Protein 2PND (pdb70)

Solvent-accessible surface area: 7317 Å² total; per-residue (Å²): 103,77,5,86,7,123,29,41,159,55,27,78,4,63,96,124,23,83,14,95,0,78,0,65,17,111,64,57,233,58,43,140,64,32,49,0,56,0,25,7,139,128,73,111,107,76,50,37,1,3,45,37,43,118,109,31,76,63,38,137,48,80,114,11,149,74,31,16,112,4,21,133,173,99,106,6,38,3,2,0,49,1,67,60,0,75,50,125,6,139,39,62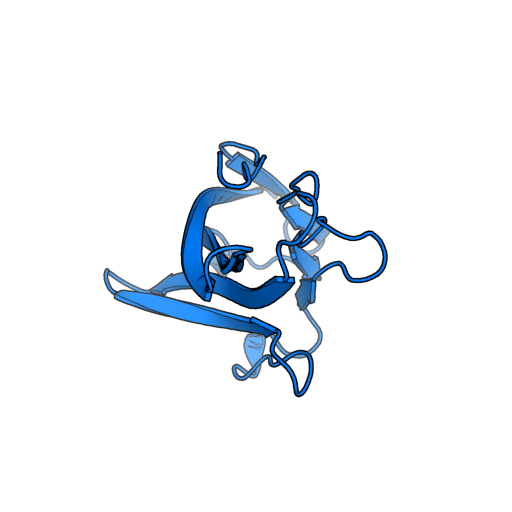,1,29,0,34,0,7,3,56,12,86,146,54,95,96,18,91,104,80,74,112,0,50,2,138,18,132,174

Foldseek 3Di:
DDKDWDWDQEDEAEAQAKDKTWTFIDDDPQKAWAKKWKWWDDPNDIDTQWIQGPVGIDGPDPVCVVFWDFDDDDPGIGMIMGGRDHQVVFTKMKMKIWIQGPVGDIDIDMDIYTYHYDD

Radius of gyration: 14.39 Å; Cα contacts (8 Å, |Δi|>4): 267; chains: 1; bounding box: 30×48×28 Å

Structure (mmCIF, N/CA/C/O backbone):
data_2PND
#
_entry.id   2PND
#
_cell.length_a   31.334
_cell.length_b   50.684
_cell.length_c   62.809
_cell.angle_alpha   90.00
_cell.angle_beta   90.00
_cell.angle_gamma   90.00
#
_symmetry.space_group_name_H-M   'P 21 21 21'
#
loop_
_entity.id
_entity.type
_entity.pdbx_description
1 polymer 'V-set and immunoglobulin domain containing 4'
2 water water
#
loop_
_atom_site.group_PDB
_atom_site.id
_atom_site.type_symbol
_atom_site.label_atom_id
_atom_site.label_alt_id
_atom_site.label_comp_id
_atom_site.label_asym_id
_atom_site.label_entity_id
_atom_site.label_seq_id
_atom_site.pdbx_PDB_ins_code
_atom_site.Cartn_x
_atom_site.Cartn_y
_atom_site.Cartn_z
_atom_site.occupancy
_atom_site.B_iso_or_equiv
_atom_site.auth_seq_id
_atom_site.auth_comp_id
_atom_site.auth_asym_id
_atom_site.auth_atom_id
_atom_site.pdbx_PDB_model_num
ATOM 1 N N . GLY A 1 1 ? 7.428 49.587 -1.003 1.00 25.78 0 GLY A N 1
ATOM 2 C CA . GLY A 1 1 ? 7.949 48.200 -1.156 1.00 21.93 0 GLY A CA 1
ATOM 3 C C . GLY A 1 1 ? 8.168 47.493 0.169 1.00 20.28 0 GLY A C 1
ATOM 4 O O . GLY A 1 1 ? 8.972 47.936 0.991 1.00 23.83 0 GLY A O 1
ATOM 5 N N . HIS A 1 2 ? 7.433 46.408 0.385 1.00 15.03 1 HIS A N 1
ATOM 6 C CA . HIS A 1 2 ? 7.615 45.602 1.583 1.00 11.89 1 HIS A CA 1
ATOM 7 C C . HIS A 1 2 ? 8.565 44.428 1.286 1.00 9.50 1 HIS A C 1
ATOM 8 O O . HIS A 1 2 ? 8.891 44.174 0.133 1.00 10.19 1 HIS A O 1
ATOM 15 N N . PRO A 1 3 ? 9.052 43.727 2.323 1.00 8.93 2 PRO A N 1
ATOM 16 C CA . PRO A 1 3 ? 10.037 42.683 2.080 1.00 8.34 2 PRO A CA 1
ATOM 17 C C . PRO A 1 3 ? 9.502 41.505 1.294 1.00 8.22 2 PRO A C 1
ATOM 18 O O . PRO A 1 3 ? 8.291 41.268 1.294 1.00 10.24 2 PRO A O 1
ATOM 22 N N . THR A 1 4 ? 10.401 40.767 0.660 1.00 7.91 3 THR A N 1
ATOM 23 C CA . THR A 1 4 ? 10.058 39.582 -0.091 1.00 7.63 3 THR A CA 1
ATOM 24 C C . THR A 1 4 ? 10.648 38.358 0.585 1.00 5.93 3 THR A C 1
ATOM 25 O O . THR A 1 4 ? 11.862 38.252 0.751 1.00 6.46 3 THR A O 1
ATOM 29 N N . LEU A 1 5 ? 9.784 37.412 0.948 1.00 6.00 4 LEU A N 1
ATOM 30 C CA . LEU A 1 5 ? 10.236 36.143 1.510 1.00 5.80 4 LEU A CA 1
ATOM 31 C C . LEU A 1 5 ? 10.578 35.177 0.378 1.00 6.41 4 LEU A C 1
ATOM 32 O O . LEU A 1 5 ? 9.718 34.909 -0.486 1.00 8.77 4 LEU A O 1
ATOM 37 N N . LYS A 1 6 ? 11.791 34.652 0.406 1.00 5.60 5 LYS A N 1
ATOM 38 C CA . LYS A 1 6 ? 12.296 33.729 -0.609 1.00 6.01 5 LYS A CA 1
ATOM 39 C C . LYS A 1 6 ? 12.331 32.331 -0.004 1.00 5.65 5 LYS A C 1
ATOM 40 O O . LYS A 1 6 ? 12.982 32.085 1.028 1.00 6.60 5 LYS A O 1
ATOM 46 N N . THR A 1 7 ? 11.609 31.418 -0.645 1.00 5.47 6 THR A N 1
ATOM 47 C CA . THR A 1 7 ? 11.383 30.075 -0.155 1.00 5.89 6 THR A CA 1
ATOM 48 C C . THR A 1 7 ? 11.352 29.092 -1.314 1.00 6.03 6 THR A C 1
ATOM 49 O O . THR A 1 7 ? 10.948 29.461 -2.426 1.00 7.12 6 THR A O 1
ATOM 53 N N . PRO A 1 8 ? 11.703 27.834 -1.061 1.00 6.26 7 PRO A N 1
ATOM 54 C CA . PRO A 1 8 ? 11.498 26.789 -2.070 1.00 6.28 7 PRO A CA 1
ATOM 55 C C . PRO A 1 8 ? 10.028 26.467 -2.198 1.00 5.97 7 PRO A C 1
ATOM 56 O O . PRO A 1 8 ? 9.238 26.697 -1.274 1.00 7.03 7 PRO A O 1
ATOM 60 N N . GLU A 1 9 ? 9.637 25.895 -3.338 1.00 5.38 8 GLU A N 1
ATOM 61 C CA . GLU A 1 9 ? 8.268 25.416 -3.476 1.00 4.93 8 GLU A CA 1
ATOM 62 C C . GLU A 1 9 ? 8.053 24.160 -2.621 1.00 5.43 8 GLU A C 1
ATOM 63 O O . GLU A 1 9 ? 6.992 23.975 -2.001 1.00 5.53 8 GLU A O 1
ATOM 69 N N . SER A 1 10 ? 9.044 23.272 -2.634 1.00 5.78 9 SER A N 1
ATOM 70 C CA . SER A 1 10 ? 9.000 22.039 -1.865 1.00 5.87 9 SER A CA 1
ATOM 71 C C . SER A 1 10 ? 10.418 21.675 -1.476 1.00 6.74 9 SER A C 1
ATOM 72 O O . SER A 1 10 ? 11.402 22.118 -2.095 1.00 7.64 9 SER A O 1
A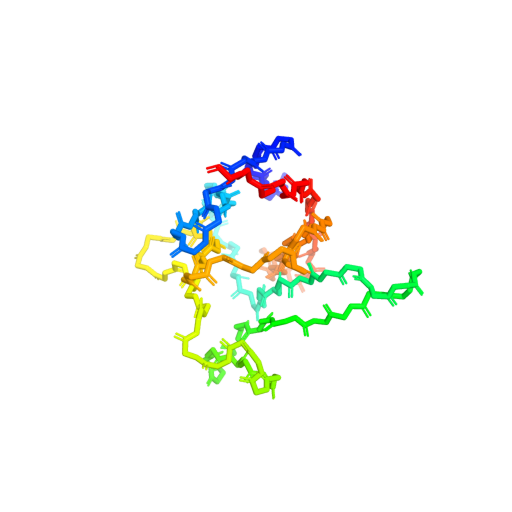TOM 75 N N . VAL A 1 11 ? 10.516 20.866 -0.432 1.00 6.68 10 VAL A N 1
ATOM 76 C CA . VAL A 1 11 ? 11.776 20.345 0.073 1.00 7.61 10 VAL A CA 1
ATOM 77 C C . VAL A 1 11 ? 11.544 18.879 0.417 1.00 7.47 10 VAL A C 1
ATOM 78 O O . VAL A 1 11 ? 10.487 18.542 0.943 1.00 8.16 10 VAL A O 1
ATOM 82 N N . THR A 1 12 ? 12.543 18.040 0.139 1.00 8.07 11 THR A N 1
ATOM 83 C CA . THR A 1 12 ? 12.505 16.635 0.547 1.00 7.82 11 THR A CA 1
ATOM 84 C C . THR A 1 12 ? 13.568 16.393 1.587 1.00 8.55 11 THR A C 1
ATOM 85 O O . THR A 1 12 ? 14.723 16.721 1.390 1.00 11.55 11 THR A O 1
ATOM 89 N N . GLY A 1 13 ? 13.162 15.855 2.718 1.00 7.66 12 GLY A N 1
ATOM 90 C CA . GLY A 1 13 ? 14.100 15.444 3.747 1.00 8.36 12 GLY A CA 1
ATOM 91 C C . GLY A 1 13 ? 14.138 13.932 3.883 1.00 6.93 12 GLY A C 1
ATOM 92 O O . GLY A 1 13 ? 13.222 13.234 3.472 1.00 8.81 12 GLY A O 1
ATOM 93 N N . THR A 1 14 ? 15.192 13.436 4.515 1.00 7.44 13 THR A N 1
ATOM 94 C CA . THR A 1 14 ? 15.365 12.014 4.748 1.00 7.38 13 THR A CA 1
ATOM 95 C C . THR A 1 14 ? 14.741 11.618 6.086 1.00 6.53 13 THR A C 1
ATOM 96 O O . THR A 1 14 ? 15.009 12.238 7.116 1.00 6.30 13 THR A O 1
ATOM 100 N N . TRP A 1 15 ? 13.950 10.549 6.062 1.00 6.90 14 TRP A N 1
ATOM 101 C CA . TRP A 1 15 ? 13.363 9.981 7.262 1.00 6.85 14 TRP A CA 1
ATOM 102 C C . TRP A 1 15 ? 14.428 9.729 8.344 1.00 5.42 14 TRP A C 1
ATOM 103 O O . TRP A 1 15 ? 15.461 9.091 8.070 1.00 5.61 14 TRP A O 1
ATOM 114 N N . LYS A 1 16 ? 14.169 10.293 9.528 1.00 5.34 15 LYS A N 1
ATOM 115 C CA . LYS A 1 16 ? 15.040 10.221 10.714 1.00 4.93 15 LYS A CA 1
ATOM 116 C C . LYS A 1 16 ? 16.331 11.039 10.589 1.00 4.70 15 LYS A C 1
ATOM 117 O O . LYS A 1 16 ? 17.134 11.067 11.540 1.00 5.30 15 LYS A O 1
ATOM 123 N N . GLY A 1 17 ? 16.501 11.736 9.469 1.00 4.96 16 GLY A N 1
ATOM 124 C CA . GLY A 1 17 ? 17.537 12.723 9.295 1.00 4.97 16 GLY A CA 1
ATOM 125 C C . GLY A 1 17 ? 17.049 14.105 9.649 1.00 4.78 16 GLY A C 1
ATOM 126 O O . GLY A 1 17 ? 16.033 14.271 10.332 1.00 5.81 16 GLY A O 1
ATOM 127 N N . ASP A 1 18 ? 17.794 15.116 9.198 1.00 4.61 17 ASP A N 1
ATOM 128 C CA . ASP A 1 18 ? 17.502 16.505 9.519 1.00 5.07 17 ASP A CA 1
ATOM 129 C C . ASP A 1 18 ? 17.244 17.253 8.222 1.00 5.35 17 ASP A C 1
ATOM 130 O O . ASP A 1 18 ? 17.847 16.929 7.190 1.00 6.68 17 ASP A O 1
ATOM 135 N N . VAL A 1 19 ? 16.401 18.276 8.277 1.00 5.60 18 VAL A N 1
ATOM 136 C CA . VAL A 1 19 ? 16.147 19.069 7.082 1.00 6.20 18 VAL A CA 1
ATOM 137 C C . VAL A 1 19 ? 16.010 20.528 7.458 1.00 5.91 18 VAL A C 1
ATOM 138 O O . VAL A 1 19 ? 15.584 20.848 8.557 1.00 8.25 18 VAL A O 1
ATOM 142 N N . LYS A 1 20 ? 16.368 21.413 6.539 1.00 6.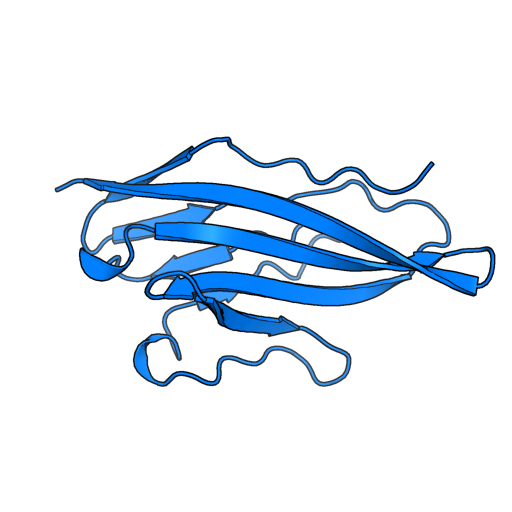92 19 LYS A N 1
ATOM 143 C CA . LYS A 1 20 ? 16.136 22.835 6.690 1.00 7.18 19 LYS A CA 1
ATOM 144 C C . LYS A 1 20 ? 15.176 23.307 5.595 1.00 7.31 19 LYS A C 1
ATOM 145 O O . LYS A 1 20 ? 15.363 23.001 4.412 1.00 10.11 19 LYS A O 1
ATOM 151 N N . ILE A 1 21 ? 14.154 24.035 6.014 1.00 6.43 20 ILE A N 1
ATOM 152 C CA . ILE A 1 21 ? 13.209 24.679 5.110 1.00 6.85 20 ILE A CA 1
ATOM 153 C C . ILE A 1 21 ? 13.573 26.159 5.083 1.00 6.43 20 ILE A C 1
ATOM 154 O O . ILE A 1 21 ? 13.371 26.891 6.063 1.00 6.90 20 ILE A O 1
ATOM 159 N N . GLN A 1 22 ? 14.176 26.588 3.979 1.00 6.77 21 GLN A N 1
ATOM 160 C CA . GLN A 1 22 ? 14.663 27.956 3.874 1.00 7.91 21 GLN A CA 1
ATOM 161 C C . GLN A 1 22 ? 13.521 28.968 3.838 1.00 6.43 21 GLN A C 1
ATOM 162 O O . GLN A 1 22 ? 12.540 28.792 3.100 1.00 6.93 21 GLN A O 1
ATOM 168 N N . CYS A 1 23 ? 13.689 30.073 4.56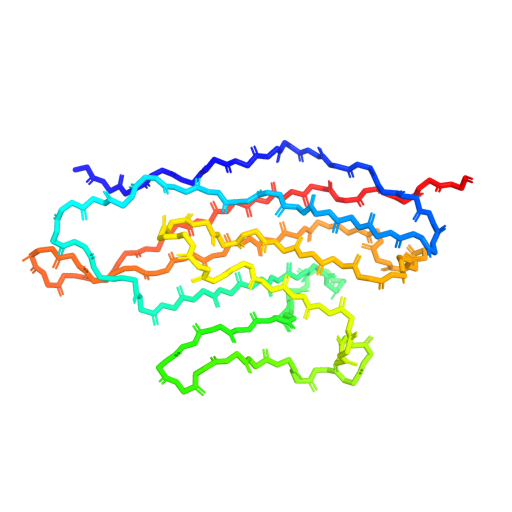3 1.00 6.24 22 CYS A N 1
ATOM 169 C CA . CYS A 1 23 ? 12.853 31.245 4.382 1.00 5.52 22 CYS A CA 1
ATOM 170 C C . CYS A 1 23 ? 13.729 32.440 4.710 1.00 5.87 22 CYS A C 1
ATOM 171 O O . CYS A 1 23 ? 14.099 32.616 5.876 1.00 6.69 22 CYS A O 1
ATOM 174 N N . ILE A 1 24 ? 14.085 33.215 3.677 1.00 5.88 23 ILE A N 1
ATOM 175 C CA . ILE A 1 24 ? 15.003 34.301 3.841 1.00 6.59 23 ILE A CA 1
ATOM 176 C C . ILE A 1 24 ? 14.468 35.539 3.156 1.00 6.01 23 ILE A C 1
ATOM 177 O O . ILE A 1 24 ? 13.890 35.465 2.069 1.00 8.31 23 ILE A O 1
ATOM 182 N N . TYR A 1 25 ? 14.701 36.692 3.760 1.00 5.40 24 TYR A N 1
ATOM 183 C CA . TYR A 1 25 ? 14.434 37.956 3.128 1.00 5.17 24 TYR A CA 1
ATOM 184 C C . TYR A 1 25 ? 15.605 38.894 3.352 1.00 4.76 24 TYR A C 1
ATOM 185 O O . TYR A 1 25 ? 16.388 38.736 4.295 1.00 5.39 24 TYR A O 1
ATOM 194 N N . ASP A 1 26 ? 15.722 39.887 2.479 1.00 4.70 25 ASP A N 1
ATOM 195 C CA . ASP A 1 26 ? 16.686 40.961 2.671 1.00 4.88 25 ASP A CA 1
ATOM 196 C C . ASP A 1 26 ? 16.035 42.041 3.524 1.00 4.76 25 ASP A C 1
ATOM 197 O O . ASP A 1 26 ? 15.027 42.613 3.119 1.00 5.33 25 ASP A O 1
ATOM 202 N N . PRO A 1 27 ? 16.551 42.333 4.730 1.00 5.30 26 PRO A N 1
ATOM 203 C CA . PRO A 1 27 ? 15.900 43.350 5.555 1.00 5.72 26 PRO A CA 1
ATOM 204 C C . PRO A 1 27 ? 15.879 44.719 4.871 1.00 5.66 26 PRO A C 1
ATOM 205 O O . PRO A 1 27 ? 16.876 45.158 4.286 1.00 6.16 26 PRO A O 1
ATOM 209 N N . LEU A 1 28 ? 14.721 45.365 4.959 1.00 6.33 27 LEU A N 1
ATOM 210 C CA . LEU A 1 28 ? 14.524 46.687 4.394 1.00 6.84 27 LEU A CA 1
ATOM 211 C C . LEU A 1 28 ? 14.753 47.746 5.457 1.00 5.76 27 LEU A C 1
ATOM 212 O O . LEU A 1 28 ? 14.429 47.578 6.634 1.00 6.43 27 LEU A O 1
ATOM 217 N N . ARG A 1 29 ? 15.319 48.857 5.021 1.00 6.89 28 ARG A N 1
ATOM 218 C CA . ARG A 1 29 ? 15.743 49.885 5.929 1.00 7.35 28 ARG A CA 1
ATOM 219 C C . ARG A 1 29 ? 14.547 50.481 6.673 1.00 6.50 28 ARG A C 1
ATOM 220 O O . ARG A 1 29 ? 13.546 50.903 6.076 1.00 7.71 28 ARG A O 1
ATOM 228 N N . GLY A 1 30 ? 14.651 50.490 7.984 1.00 7.81 29 GLY A N 1
ATOM 229 C CA . GLY A 1 30 ? 13.591 51.035 8.811 1.00 8.77 29 GLY A CA 1
ATOM 230 C C . GLY A 1 30 ? 12.416 50.107 9.096 1.00 8.51 29 GLY A C 1
ATOM 231 O O . GLY A 1 30 ? 11.441 50.529 9.717 1.00 10.05 29 GLY A O 1
ATOM 232 N N . TYR A 1 31 ? 12.477 48.866 8.626 1.00 6.29 30 TYR A N 1
ATOM 233 C CA . TYR A 1 31 ? 11.484 47.845 8.975 1.00 6.43 30 TYR A CA 1
ATOM 234 C C . TYR A 1 31 ? 11.964 47.092 10.220 1.00 6.66 30 TYR A C 1
ATOM 235 O O . TYR A 1 31 ? 13.122 46.701 10.325 1.00 8.79 30 TYR A O 1
ATOM 244 N N . ARG A 1 32 ? 11.050 46.886 11.154 1.00 6.09 31 ARG A N 1
ATOM 245 C CA . ARG A 1 32 ? 11.336 46.133 12.365 1.00 7.37 31 ARG A CA 1
ATOM 246 C C . ARG A 1 32 ? 10.537 44.841 12.354 1.00 6.16 31 ARG A C 1
ATOM 247 O O . ARG A 1 32 ? 9.321 44.882 12.299 1.00 6.86 31 ARG A O 1
ATOM 255 N N . GLN A 1 33 ? 11.205 43.704 12.401 1.00 5.82 32 GLN A N 1
ATOM 256 C CA . GLN A 1 33 ? 10.539 42.423 12.498 1.00 5.50 32 GLN A CA 1
ATOM 257 C C . GLN A 1 33 ? 9.964 42.295 13.904 1.00 5.28 32 GLN A C 1
ATOM 258 O O . GLN A 1 33 ? 10.680 42.485 14.892 1.00 6.80 32 GLN A O 1
ATOM 264 N N . VAL A 1 34 ? 8.666 42.015 13.994 1.00 5.39 33 VAL A N 1
ATOM 265 C CA . VAL A 1 34 ? 7.988 41.931 15.294 1.00 5.55 33 VAL A CA 1
ATOM 266 C C . VAL A 1 34 ? 7.472 40.549 15.629 1.00 5.61 33 VAL A C 1
ATOM 267 O O . VAL A 1 34 ? 7.151 40.314 16.787 1.00 7.39 33 VAL A O 1
ATOM 271 N N . LEU A 1 35 ? 7.352 39.644 14.664 1.00 5.35 34 LEU A N 1
ATOM 272 C CA . LEU A 1 35 ? 6.829 38.305 14.919 1.00 5.41 34 LEU A CA 1
ATOM 273 C C . LEU A 1 35 ? 7.303 37.386 13.797 1.00 6.00 34 LEU A C 1
ATOM 274 O O . LEU A 1 35 ? 7.338 37.798 12.626 1.00 5.92 34 LEU A O 1
ATOM 279 N N . VAL A 1 36 ? 7.610 36.142 14.138 1.00 5.44 35 VAL A N 1
ATOM 280 C CA . VAL A 1 36 ? 7.810 35.072 13.177 1.00 5.32 35 VAL A CA 1
ATOM 281 C C . VAL A 1 36 ? 7.015 33.864 13.645 1.00 5.23 35 VAL A C 1
ATOM 282 O O . VAL A 1 36 ? 7.108 33.491 14.812 1.00 6.47 35 VAL A O 1
ATOM 286 N N . LYS A 1 37 ? 6.264 33.248 12.744 1.00 5.30 36 LYS A N 1
ATOM 287 C CA . LYS A 1 37 ? 5.561 32.006 13.041 1.00 5.38 36 LYS A CA 1
ATOM 288 C C . LYS A 1 37 ? 5.864 30.990 11.970 1.00 5.48 36 LYS A C 1
ATOM 289 O O . LYS A 1 37 ? 6.004 31.325 10.787 1.00 6.48 36 LYS A O 1
ATOM 295 N N . TRP A 1 38 ? 5.969 29.729 12.393 1.00 5.38 37 TRP A N 1
ATOM 296 C CA . TRP A 1 38 ? 5.864 28.588 11.478 1.00 5.37 37 TRP A CA 1
ATOM 297 C C . TRP A 1 38 ? 4.620 27.803 11.857 1.00 5.50 37 TRP A C 1
ATOM 298 O O . TRP A 1 38 ? 4.383 27.555 13.056 1.00 5.58 37 TRP A O 1
ATOM 309 N N . LEU A 1 39 ? 3.860 27.420 10.829 1.00 5.56 38 LEU A N 1
ATOM 310 C CA . LEU A 1 39 ? 2.603 26.691 10.989 1.00 6.13 38 LEU A CA 1
ATOM 311 C C . LEU A 1 39 ? 2.622 25.451 10.111 1.00 6.08 38 LEU A C 1
ATOM 312 O O . LEU A 1 39 ? 3.320 25.412 9.085 1.00 6.53 38 LEU A O 1
ATOM 317 N N . VAL A 1 40 ? 1.786 24.471 10.471 1.00 6.66 39 VAL A N 1
ATOM 318 C CA . VAL A 1 40 ? 1.455 23.350 9.589 1.00 7.54 39 VAL A CA 1
ATOM 319 C C . VAL A 1 40 ? -0.063 23.175 9.498 1.00 8.48 39 VAL A C 1
ATOM 320 O O . VAL A 1 40 ? -0.813 23.726 10.290 1.00 10.67 39 VAL A O 1
ATOM 324 N N . ARG A 1 41 ? -0.527 22.397 8.520 1.00 10.80 40 ARG A N 1
ATOM 325 C CA . ARG A 1 41 ? -1.959 22.021 8.449 1.00 10.37 40 ARG A CA 1
ATOM 326 C C . ARG A 1 41 ? -2.240 20.840 9.365 1.00 10.72 40 ARG A C 1
ATOM 327 O O . ARG A 1 41 ? -1.405 19.939 9.471 1.00 14.98 40 ARG A O 1
ATOM 335 N N . HIS A 1 42 ? -3.379 20.848 10.047 1.00 11.72 41 HIS A N 1
ATOM 336 C CA . HIS A 1 42 ? -3.782 19.714 10.852 1.00 12.90 41 HIS A CA 1
ATOM 337 C C . HIS A 1 42 ? -5.265 19.529 10.558 1.00 14.42 41 HIS A C 1
ATOM 338 O O . HIS A 1 42 ? -6.140 20.050 11.253 1.00 18.40 41 HIS A O 1
ATOM 345 N N . GLY A 1 43 ? -5.527 18.817 9.467 1.00 14.99 42 GLY A N 1
ATOM 346 C CA . GLY A 1 43 ? -6.866 18.533 9.007 1.00 17.71 42 GLY A CA 1
ATOM 347 C C . GLY A 1 43 ? -7.713 19.759 8.738 1.00 19.12 42 GLY A C 1
ATOM 348 O O . GLY A 1 43 ? -8.658 20.039 9.479 1.00 24.95 42 GLY A O 1
ATOM 349 N N . SER A 1 44 ? -7.375 20.486 7.676 1.00 19.99 43 SER A N 1
ATOM 350 C CA . SER A 1 44 ? -8.044 21.752 7.278 1.00 26.54 43 SER A CA 1
ATOM 351 C C . SER A 1 44 ? -7.639 23.008 8.071 1.00 30.27 43 SER A C 1
ATOM 352 O O . SER A 1 44 ? -7.342 24.044 7.459 1.00 33.25 43 SER A O 1
ATOM 355 N N . ASP A 1 45 ? -7.649 22.939 9.405 1.00 24.36 44 ASP A N 1
ATOM 356 C CA . ASP A 1 45 ? -7.239 24.086 10.216 1.00 18.61 44 ASP A CA 1
ATOM 357 C C . ASP A 1 45 ? -5.741 24.059 10.416 1.00 15.39 44 ASP A C 1
ATOM 358 O O . ASP A 1 45 ? -5.143 23.005 10.529 1.00 20.27 44 ASP A O 1
ATOM 363 N N . SER A 1 46 ? -5.148 25.238 10.501 1.00 14.52 45 SER A N 1
ATOM 364 C CA . SER A 1 46 ? -3.724 25.385 10.736 1.00 14.34 45 SER A CA 1
ATOM 365 C C . SER A 1 46 ? -3.402 25.305 12.220 1.00 10.81 45 SER A C 1
ATOM 366 O O . SER A 1 46 ? -4.279 25.506 13.086 1.00 13.74 45 SER A O 1
ATOM 369 N N . VAL A 1 47 ? -2.125 25.044 12.498 1.00 10.44 46 VAL A N 1
ATOM 370 C CA . VAL A 1 47 ? -1.660 25.094 13.849 1.00 9.50 46 VAL A CA 1
ATOM 371 C C . VAL A 1 47 ? -0.249 25.666 13.862 1.00 8.32 46 VAL A C 1
ATOM 372 O O . VAL A 1 47 ? 0.612 25.330 13.031 1.00 8.19 46 VAL A O 1
ATOM 376 N N . THR A 1 48 ? -0.017 26.553 14.821 1.00 7.60 47 THR A N 1
ATOM 377 C CA . THR A 1 48 ? 1.301 27.115 15.006 1.00 7.73 47 THR A CA 1
ATOM 378 C C . THR A 1 48 ? 2.220 26.086 15.665 1.00 7.32 47 THR A C 1
ATOM 379 O O . THR A 1 48 ? 1.812 25.471 16.679 1.00 11.04 47 THR A O 1
ATOM 383 N N . ILE A 1 49 ? 3.400 25.866 15.097 1.00 5.78 48 ILE A N 1
ATOM 384 C CA . ILE A 1 49 ? 4.382 24.980 15.700 1.00 6.09 48 ILE A CA 1
ATOM 385 C C . ILE A 1 49 ? 5.576 25.710 16.315 1.00 6.46 48 ILE A C 1
ATOM 386 O O . ILE A 1 49 ? 6.309 25.134 17.143 1.00 7.60 48 ILE A O 1
ATOM 391 N N . PHE A 1 50 ? 5.770 26.969 15.928 1.00 5.79 49 PHE A N 1
ATOM 392 C CA . PHE A 1 50 ? 6.884 27.771 16.422 1.00 6.00 49 PHE A CA 1
ATOM 393 C C . PHE A 1 50 ? 6.482 29.235 16.357 1.00 5.61 49 PHE A C 1
ATOM 394 O O . PHE A 1 50 ? 5.870 29.676 15.364 1.00 6.17 49 PHE A O 1
ATOM 402 N N . LEU A 1 51 ? 6.845 30.001 17.387 1.00 5.56 50 LEU A N 1
ATOM 403 C CA . LEU A 1 51 ? 6.629 31.448 17.412 1.00 5.77 50 LEU A CA 1
ATOM 404 C C . LEU A 1 51 ? 7.887 32.107 17.970 1.00 5.15 50 LEU A C 1
ATOM 405 O O . LEU A 1 51 ? 8.360 31.674 19.021 1.00 6.45 50 LEU A O 1
ATOM 410 N N . ARG A 1 52 ? 8.371 33.160 17.318 1.00 5.12 51 ARG A N 1
ATOM 411 C CA . ARG A 1 52 ? 9.396 34.042 17.862 1.00 4.63 51 ARG A CA 1
ATOM 412 C C . ARG A 1 52 ? 8.780 35.423 18.041 1.00 4.91 51 ARG A C 1
ATOM 413 O O . ARG A 1 52 ? 8.191 35.986 17.101 1.00 6.07 51 ARG A O 1
ATOM 421 N N . ASP A 1 53 ? 8.918 35.958 19.252 1.00 5.32 52 ASP A N 1
ATOM 422 C CA . ASP A 1 53 ? 8.428 37.296 19.545 1.00 5.53 52 ASP A CA 1
ATOM 423 C C . ASP A 1 53 ? 9.391 37.961 20.521 1.00 4.78 52 ASP A C 1
ATOM 424 O O . ASP A 1 53 ? 10.524 37.524 20.695 1.00 5.07 52 ASP A O 1
ATOM 429 N N . SER A 1 54 ? 8.937 39.028 21.175 1.00 5.14 53 SER A N 1
ATOM 430 C CA . SER A 1 54 ? 9.853 39.798 22.030 1.00 5.43 53 SER A CA 1
ATOM 431 C C . SER A 1 54 ? 10.331 39.006 23.239 1.00 5.08 53 SER A C 1
ATOM 432 O O . SER A 1 54 ? 11.306 39.425 23.867 1.00 5.10 53 SER A O 1
ATOM 435 N N . THR A 1 55 ? 9.670 37.895 23.589 1.00 4.80 54 THR A N 1
ATOM 436 C CA . THR A 1 55 ? 10.110 37.073 24.711 1.00 5.65 54 THR A CA 1
ATOM 437 C C . THR A 1 55 ? 10.835 35.808 24.252 1.00 5.71 54 THR A C 1
ATOM 438 O O . THR A 1 55 ? 11.062 34.914 25.051 1.00 8.31 54 THR A O 1
ATOM 442 N N . GLY A 1 56 ? 11.217 35.755 22.966 1.00 5.78 55 GLY A N 1
ATOM 443 C CA . GLY A 1 56 ? 12.081 34.684 22.462 1.00 5.92 55 GLY A CA 1
ATOM 444 C C . GLY A 1 56 ? 11.313 33.639 21.682 1.00 4.86 55 GLY A C 1
ATOM 445 O O . GLY A 1 56 ? 10.292 33.948 21.045 1.00 5.48 55 GLY A O 1
ATOM 446 N N . ASP A 1 57 ? 11.839 32.422 21.709 1.00 4.90 56 ASP A N 1
ATOM 447 C CA . ASP A 1 57 ? 11.348 31.342 20.856 1.00 4.84 56 ASP A CA 1
ATOM 448 C C . ASP A 1 57 ? 10.464 30.405 21.647 1.00 5.21 56 ASP A C 1
ATOM 449 O O . ASP A 1 57 ? 10.838 29.956 22.744 1.00 6.37 56 ASP A O 1
ATOM 454 N N . HIS A 1 58 ? 9.319 30.091 21.072 1.00 5.13 57 HIS A N 1
ATOM 455 C CA . HIS A 1 58 ? 8.272 29.330 21.754 1.00 5.32 57 HIS A CA 1
ATOM 456 C C . HIS A 1 58 ? 7.862 28.126 20.924 1.00 5.22 57 HIS A C 1
ATOM 457 O O . HIS A 1 58 ? 7.444 28.285 19.774 1.00 6.14 57 HIS A O 1
ATOM 464 N N . ILE A 1 59 ? 7.989 26.950 21.533 1.00 5.35 58 ILE A N 1
ATOM 465 C CA . ILE A 1 59 ? 7.581 25.680 20.924 1.00 5.66 58 ILE A CA 1
ATOM 466 C C . ILE A 1 59 ? 6.640 25.015 21.963 1.00 7.25 58 ILE A C 1
ATOM 467 O O . ILE A 1 59 ? 7.039 24.335 22.895 1.00 9.11 58 ILE A O 1
ATOM 472 N N . GLN A 1 60 ? 5.369 25.264 21.798 1.00 10.63 59 GLN A N 1
ATOM 473 C CA . GLN A 1 60 ? 4.415 24.767 22.788 1.00 11.86 59 GLN A CA 1
ATOM 474 C C . GLN A 1 60 ? 4.140 23.279 22.742 1.00 11.20 59 GLN A C 1
ATOM 475 O O . GLN A 1 60 ? 3.818 22.697 23.772 1.00 15.66 59 GLN A O 1
ATOM 481 N N . GLN A 1 61 ? 4.230 22.650 21.582 1.00 10.21 60 GLN A N 1
ATOM 482 C CA . GLN A 1 61 ? 3.884 21.240 21.502 1.00 11.33 60 GLN A CA 1
ATOM 483 C C . GLN A 1 61 ? 5.047 20.360 21.887 1.00 11.10 60 GLN A C 1
ATOM 484 O O . GLN A 1 61 ? 6.112 20.485 21.300 1.00 10.62 60 GLN A O 1
ATOM 490 N N . ALA A 1 62 ? 4.817 19.464 22.844 1.00 14.45 61 ALA A N 1
ATOM 491 C CA . ALA A 1 62 ? 5.834 18.535 23.307 1.00 14.60 61 ALA A CA 1
ATOM 492 C C . ALA A 1 62 ? 6.534 17.820 22.183 1.00 14.39 61 ALA A C 1
ATOM 493 O O . ALA A 1 62 ? 7.745 17.658 22.256 1.00 15.47 61 ALA A O 1
ATOM 495 N N . LYS A 1 63 ? 5.789 17.402 21.149 1.00 10.94 62 LYS A N 1
ATOM 496 C CA . LYS A 1 63 ? 6.374 16.572 20.114 1.00 11.88 62 LYS A CA 1
ATOM 497 C C . LYS A 1 63 ? 7.413 17.302 19.287 1.00 10.29 62 LYS A C 1
ATOM 498 O O . LYS A 1 63 ? 8.181 16.650 18.585 1.00 13.01 62 LYS A O 1
ATOM 504 N N . TYR A 1 64 ? 7.431 18.639 19.375 1.00 8.56 63 TYR A N 1
ATOM 505 C CA . TYR A 1 64 ? 8.407 19.455 18.678 1.00 6.87 63 TYR A CA 1
ATOM 506 C C . TYR A 1 64 ? 9.515 19.985 19.568 1.00 6.28 63 TYR A C 1
ATOM 507 O O . TYR A 1 64 ? 10.531 20.456 19.032 1.00 7.32 63 TYR A O 1
ATOM 516 N N . ARG A 1 65 ? 9.355 19.978 20.901 1.00 6.21 64 ARG A N 1
ATOM 517 C CA . ARG A 1 65 ? 10.350 20.597 21.766 1.00 5.79 64 ARG A CA 1
ATOM 518 C C . ARG A 1 65 ? 11.598 19.758 21.746 1.00 6.72 64 ARG A C 1
ATOM 519 O O . ARG A 1 65 ? 11.576 18.587 22.132 1.00 9.47 64 ARG A O 1
ATOM 527 N N . GLY A 1 66 ? 12.696 20.379 21.348 1.00 7.61 65 GLY A N 1
ATOM 528 C CA . GLY A 1 66 ? 13.944 19.698 21.169 1.00 10.90 65 GLY A CA 1
ATOM 529 C C . GLY A 1 66 ? 14.207 19.291 19.736 1.00 12.10 65 GLY A C 1
ATOM 530 O O . GLY A 1 66 ? 15.278 18.760 19.485 1.00 21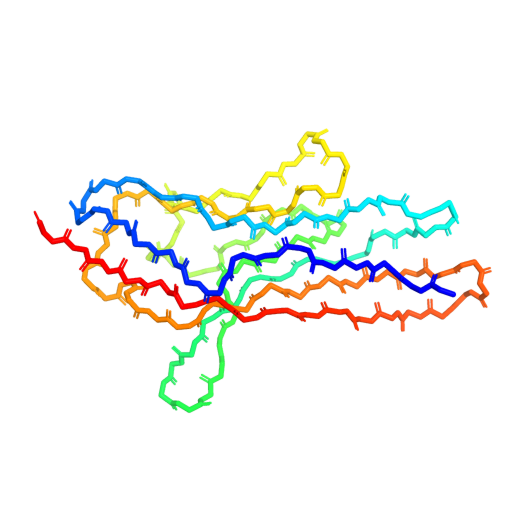.18 65 GLY A O 1
ATOM 531 N N . ARG A 1 67 ? 13.240 19.490 18.826 1.00 8.46 66 ARG A N 1
ATOM 532 C CA . ARG A 1 67 ? 13.374 19.075 17.417 1.00 10.26 66 ARG A CA 1
ATOM 533 C C . ARG A 1 67 ? 13.363 20.193 16.436 1.00 6.65 66 ARG A C 1
ATOM 534 O O . ARG A 1 67 ? 13.617 19.934 15.270 1.00 8.01 66 ARG A O 1
ATOM 542 N N . LEU A 1 68 ? 12.978 21.400 16.842 1.00 6.76 67 LEU A N 1
ATOM 543 C CA . LEU A 1 68 ? 12.820 22.507 15.914 1.00 6.17 67 LEU A CA 1
ATOM 544 C C . LEU A 1 68 ? 13.748 23.626 16.288 1.00 6.73 67 LEU A C 1
ATOM 545 O O . LEU A 1 68 ? 13.826 24.009 17.475 1.00 7.23 67 LEU A O 1
ATOM 550 N N . LYS A 1 69 ? 14.406 24.190 15.279 1.00 6.33 68 LYS A N 1
ATOM 551 C CA . LYS A 1 69 ? 15.318 25.329 15.458 1.00 7.32 68 LYS A CA 1
ATOM 552 C C . LYS A 1 69 ? 15.076 26.315 14.325 1.00 6.75 68 LYS A C 1
ATOM 553 O O . LYS A 1 69 ? 15.126 25.912 13.156 1.00 8.89 68 LYS A O 1
ATOM 559 N N . VAL A 1 70 ? 14.863 27.592 14.636 1.00 5.86 69 VAL A N 1
ATOM 560 C CA . VAL A 1 70 ? 14.697 28.619 13.603 1.00 5.52 69 VAL A CA 1
ATOM 561 C C . VAL A 1 70 ? 15.948 29.482 13.637 1.00 5.62 69 VAL A C 1
ATOM 562 O O . VAL A 1 70 ? 16.388 29.926 14.717 1.00 5.93 69 VAL A O 1
ATOM 566 N N . SER A 1 71 ? 16.533 29.732 12.471 1.00 5.81 70 SER A N 1
ATOM 567 C CA . SER A 1 71 ? 17.743 30.521 12.401 1.00 5.91 70 SER A CA 1
ATOM 568 C C . SER A 1 71 ? 17.544 31.871 13.085 1.00 6.00 70 SER A C 1
ATOM 569 O O . SER A 1 71 ? 16.472 32.456 13.014 1.00 6.31 70 SER A O 1
ATOM 572 N N . HIS A 1 72 ? 18.609 32.357 13.725 1.00 6.73 71 HIS A N 1
ATOM 573 C CA . HIS A 1 72 ? 18.530 33.638 14.432 1.00 7.16 71 HIS A CA 1
ATOM 574 C C . HIS A 1 72 ? 19.707 34.596 14.258 1.00 7.94 71 HIS A C 1
ATOM 575 O O . HIS A 1 72 ? 19.567 35.765 14.621 1.00 11.73 71 HIS A O 1
ATOM 582 N N . LYS A 1 73 ? 20.827 34.155 13.702 1.00 8.13 72 LYS A N 1
ATOM 583 C CA . LYS A 1 73 ? 22.019 35.010 13.705 1.00 9.79 72 LYS A CA 1
ATOM 584 C C . LYS A 1 73 ? 22.067 36.005 12.576 1.00 9.97 72 LYS A C 1
ATOM 585 O O . LYS A 1 73 ? 22.589 37.091 12.760 1.00 13.85 72 LYS A O 1
ATOM 591 N N . VAL A 1 74 ? 21.598 35.629 11.400 1.00 8.28 73 VAL A N 1
ATOM 592 C CA . VAL A 1 74 ? 21.672 36.484 10.220 1.00 7.53 73 VAL A CA 1
ATOM 593 C C . VAL A 1 74 ? 20.331 37.186 10.059 1.00 6.93 73 VAL A C 1
ATOM 594 O O . VAL A 1 74 ? 19.304 36.530 9.891 1.00 6.32 73 VAL A O 1
ATOM 598 N N . PRO A 1 75 ? 20.298 38.522 10.100 1.00 7.44 74 PRO A N 1
ATOM 599 C CA . PRO A 1 75 ? 18.996 39.199 9.937 1.00 6.64 74 PRO A CA 1
ATOM 600 C C . PRO A 1 75 ? 18.332 38.802 8.625 1.00 6.10 74 PRO A C 1
ATOM 601 O O . PRO A 1 75 ? 18.982 38.762 7.580 1.00 6.54 74 PRO A O 1
ATOM 605 N N . GLY A 1 76 ? 17.038 38.518 8.693 1.00 5.76 75 GLY A N 1
ATOM 606 C CA . GLY A 1 76 ? 16.272 38.103 7.530 1.00 5.62 75 GLY A CA 1
ATOM 607 C C . GLY A 1 76 ? 16.234 36.603 7.280 1.00 5.48 75 GLY A C 1
ATOM 608 O O . GLY A 1 76 ? 15.442 36.168 6.438 1.00 6.13 75 GLY A O 1
ATOM 609 N N . ASP A 1 77 ? 17.038 35.807 7.983 1.00 5.33 76 ASP A N 1
ATOM 610 C CA . ASP A 1 77 ? 17.017 34.359 7.765 1.00 5.66 76 ASP A CA 1
ATOM 611 C C . ASP A 1 77 ? 16.197 33.742 8.903 1.00 5.51 76 ASP A C 1
ATOM 612 O O . ASP A 1 77 ? 16.641 33.711 10.066 1.00 6.81 76 ASP A O 1
ATOM 617 N N . VAL A 1 78 ? 14.988 33.294 8.580 1.00 5.17 77 VAL A N 1
ATOM 618 C CA . VAL A 1 78 ? 14.086 32.683 9.568 1.00 5.65 77 VAL A CA 1
ATOM 619 C C . VAL A 1 78 ? 13.786 31.222 9.176 1.00 5.11 77 VAL A C 1
ATOM 620 O O . VAL A 1 78 ? 12.703 30.702 9.426 1.00 5.79 77 VAL A O 1
ATOM 624 N N . SER A 1 79 ? 14.794 30.560 8.604 1.00 4.88 78 SER A N 1
ATOM 625 C CA . SER A 1 79 ? 14.651 29.19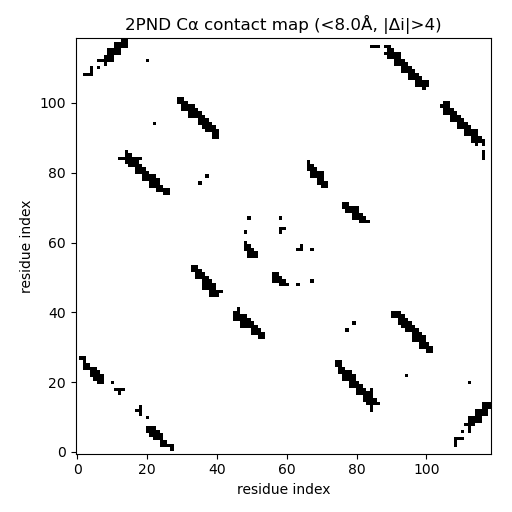0 8.141 1.00 5.19 78 SER A CA 1
ATOM 626 C C . SER A 1 79 ? 14.354 28.238 9.310 1.00 5.17 78 SER A C 1
ATOM 627 O O . SER A 1 79 ? 14.897 28.414 10.412 1.00 6.00 78 SER A O 1
ATOM 630 N N . LEU A 1 80 ? 13.571 27.206 9.027 1.00 5.83 79 LEU A N 1
ATOM 631 C CA . LEU A 1 80 ? 13.192 26.192 10.003 1.00 5.82 79 LEU A CA 1
ATOM 632 C C . LEU A 1 80 ? 14.023 24.934 9.810 1.00 5.85 79 LEU A C 1
ATOM 633 O O . LEU A 1 80 ? 14.045 24.371 8.728 1.00 8.31 79 LEU A O 1
ATOM 638 N N . GLN A 1 81 ? 14.668 24.458 10.870 1.00 5.93 80 GLN A N 1
ATOM 639 C CA . GLN A 1 81 ? 15.385 23.199 10.859 1.00 6.35 80 GLN A CA 1
ATOM 640 C C . GLN A 1 81 ? 14.617 22.201 11.718 1.00 5.57 80 GLN A C 1
ATOM 641 O O . GLN A 1 81 ? 14.220 22.521 12.850 1.00 6.54 80 GLN A O 1
ATOM 647 N N . ILE A 1 82 ? 14.413 21.003 11.178 1.00 5.75 81 ILE A N 1
ATOM 648 C CA . ILE A 1 82 ? 13.721 19.926 11.857 1.00 5.55 81 ILE A CA 1
ATOM 649 C C . ILE A 1 82 ? 14.717 18.764 12.034 1.00 5.28 81 ILE A C 1
ATOM 650 O O . ILE A 1 82 ? 15.317 18.287 11.061 1.00 6.43 81 ILE A O 1
ATOM 655 N N . ASN A 1 83 ? 14.846 18.329 13.282 1.00 5.47 82 ASN A N 1
ATOM 656 C CA . ASN A 1 83 ? 15.709 17.209 13.665 1.00 5.56 82 ASN A CA 1
ATOM 657 C C . ASN A 1 83 ? 14.897 15.935 13.748 1.00 4.92 82 ASN A C 1
ATOM 658 O O . ASN A 1 83 ? 13.806 15.908 14.312 1.00 7.20 82 ASN A O 1
ATOM 663 N N . THR A 1 84 ? 15.449 14.868 13.168 1.00 5.31 83 THR A N 1
ATOM 664 C CA . THR A 1 84 ? 14.876 13.518 13.210 1.00 6.13 83 THR A CA 1
ATOM 665 C C . THR A 1 84 ? 13.467 13.501 12.604 1.00 5.42 83 THR A C 1
ATOM 666 O O . THR A 1 84 ? 12.441 13.358 13.277 1.00 6.50 83 THR A O 1
ATOM 670 N N . LEU A 1 85 ? 13.446 13.632 11.299 1.00 5.88 84 LEU A N 1
ATOM 671 C CA . LEU A 1 85 ? 12.205 13.727 10.556 1.00 6.15 84 LEU A CA 1
ATOM 672 C C . LEU A 1 85 ? 11.354 12.481 10.732 1.00 6.64 84 LEU A C 1
ATOM 673 O O . LEU A 1 85 ? 11.828 11.346 10.568 1.00 7.78 84 LEU A O 1
ATOM 678 N N . GLN A 1 86 ? 10.081 12.696 11.037 1.00 6.76 85 GLN A N 1
ATOM 679 C CA . GLN A 1 86 ? 9.087 11.649 11.141 1.00 6.56 85 GLN A CA 1
ATOM 680 C C . GLN A 1 86 ? 8.269 11.558 9.888 1.00 6.39 85 GLN A C 1
ATOM 681 O O . GLN A 1 86 ? 8.093 12.568 9.199 1.00 6.35 85 GLN A O 1
ATOM 687 N N . MET A 1 87 ? 7.707 10.393 9.609 1.00 7.52 86 MET A N 1
ATOM 688 C CA . MET A 1 87 ? 6.795 10.315 8.469 1.00 8.33 86 MET A CA 1
ATOM 689 C C . MET A 1 87 ? 5.649 11.312 8.630 1.00 7.82 86 MET A C 1
ATOM 690 O O . MET A 1 87 ? 5.192 11.926 7.662 1.00 10.09 86 MET A O 1
ATOM 695 N N . ASP A 1 88 ? 5.187 11.509 9.845 1.00 8.19 87 ASP A N 1
ATOM 696 C CA . ASP A 1 88 ? 4.099 12.431 10.094 1.00 9.84 87 ASP A CA 1
ATOM 697 C C . ASP A 1 88 ? 4.468 13.894 9.960 1.00 7.86 87 ASP A C 1
ATOM 698 O O . ASP A 1 88 ? 3.575 14.746 10.004 1.00 9.80 87 ASP A O 1
ATOM 703 N N . ASP A 1 89 ? 5.753 14.192 9.761 1.00 6.76 88 ASP A N 1
ATOM 704 C CA . ASP A 1 89 ? 6.163 15.563 9.453 1.00 6.56 88 ASP A CA 1
ATOM 705 C C . ASP A 1 89 ? 5.869 15.968 8.004 1.00 6.38 88 ASP A C 1
ATOM 706 O O . ASP A 1 89 ? 5.972 17.156 7.682 1.00 7.30 88 ASP A O 1
ATOM 711 N N . ARG A 1 90 ? 5.520 15.033 7.126 1.00 7.25 89 ARG A N 1
ATOM 712 C CA . ARG A 1 90 ? 5.097 15.399 5.775 1.00 7.65 89 ARG A CA 1
ATOM 713 C C . ARG A 1 90 ? 3.905 16.348 5.917 1.00 7.76 89 ARG A C 1
ATOM 714 O O . ARG A 1 90 ? 2.927 16.032 6.604 1.00 9.91 89 ARG A O 1
ATOM 722 N N . ASN A 1 91 ? 3.978 17.517 5.289 1.00 7.83 90 ASN A N 1
ATOM 723 C CA . ASN A 1 91 ? 2.932 18.531 5.473 1.00 7.52 90 ASN A CA 1
ATOM 724 C C . ASN A 1 91 ? 3.271 19.721 4.596 1.00 6.43 90 ASN A C 1
ATOM 725 O O . ASN A 1 91 ? 4.357 19.793 4.011 1.00 7.34 90 ASN A O 1
ATOM 730 N N . HIS A 1 92 ? 2.357 20.676 4.577 1.00 7.47 91 HIS A N 1
ATOM 731 C CA . HIS A 1 92 ? 2.634 22.001 4.052 1.00 6.74 91 HIS A CA 1
ATOM 732 C C . HIS A 1 92 ? 2.917 22.920 5.222 1.00 6.79 91 HIS A C 1
ATOM 733 O O . HIS A 1 92 ? 2.122 23.026 6.157 1.00 9.04 91 HIS A O 1
ATOM 740 N N . TYR A 1 93 ? 4.066 23.578 5.166 1.00 5.81 92 TYR A N 1
ATOM 741 C CA . TYR A 1 93 ? 4.555 24.454 6.234 1.00 5.85 92 TYR A CA 1
ATOM 742 C C . TYR A 1 93 ? 4.411 25.898 5.771 1.00 6.26 92 TYR A C 1
ATOM 743 O O . TYR A 1 93 ? 4.803 26.236 4.657 1.00 8.55 92 TYR A O 1
ATOM 752 N N . THR A 1 94 ? 3.902 26.748 6.648 1.00 5.40 93 THR A N 1
ATOM 753 C CA . THR A 1 94 ? 3.776 28.164 6.365 1.00 5.45 93 THR A CA 1
ATOM 754 C C . THR A 1 94 ? 4.755 28.915 7.266 1.00 5.16 93 THR A C 1
ATOM 755 O O . THR A 1 94 ? 4.792 28.671 8.481 1.00 6.10 93 THR A O 1
ATOM 759 N N . CYS A 1 95 ? 5.513 29.839 6.673 1.00 5.40 94 CYS A N 1
ATOM 760 C CA . CYS A 1 95 ? 6.286 30.804 7.448 1.00 5.25 94 CYS A CA 1
ATOM 761 C C . CYS A 1 95 ? 5.613 32.164 7.302 1.00 5.26 94 CYS A C 1
ATOM 762 O O . CYS A 1 95 ? 5.342 32.598 6.172 1.00 5.56 94 CYS A O 1
ATOM 765 N N . GLU A 1 96 ? 5.314 32.806 8.430 1.00 5.24 95 GLU A N 1
ATOM 766 C CA . GLU A 1 96 ? 4.645 34.103 8.465 1.00 5.47 95 GLU A CA 1
ATOM 767 C C . GLU A 1 96 ? 5.524 35.079 9.240 1.00 5.42 95 GLU A C 1
ATOM 768 O O . GLU A 1 96 ? 5.868 34.839 10.405 1.00 6.09 95 GLU A O 1
ATOM 774 N N . VAL A 1 97 ? 5.860 36.202 8.618 1.00 4.90 96 VAL A N 1
ATOM 775 C CA . VAL A 1 97 ? 6.673 37.240 9.249 1.00 4.78 96 VAL A CA 1
ATOM 776 C C . VAL A 1 97 ? 5.863 38.529 9.267 1.00 4.94 96 VAL A C 1
ATOM 777 O O . VAL A 1 97 ? 5.226 38.904 8.276 1.00 5.61 96 VAL A O 1
ATOM 781 N N . THR A 1 98 ? 5.936 39.220 10.406 1.00 5.07 97 THR A N 1
ATOM 782 C CA . THR A 1 98 ? 5.284 40.513 10.594 1.00 5.12 97 THR A CA 1
ATOM 783 C C . THR A 1 98 ? 6.335 41.573 10.836 1.00 5.51 97 THR A C 1
ATOM 784 O O . THR A 1 98 ? 7.246 41.364 11.644 1.00 5.90 97 THR A O 1
ATOM 788 N N . TRP A 1 99 ? 6.187 42.725 10.173 1.00 5.40 98 TRP A N 1
ATOM 789 C CA . TRP A 1 99 ? 7.047 43.891 10.411 1.00 5.52 98 TRP A CA 1
ATOM 790 C C . TRP A 1 99 ? 6.217 45.109 10.752 1.00 5.51 98 TRP A C 1
ATOM 791 O O . TRP A 1 99 ? 5.101 45.283 10.269 1.00 6.61 98 TRP A O 1
ATOM 802 N N . GLN A 1 100 ? 6.815 45.978 11.555 1.00 6.41 99 GLN A N 1
ATOM 803 C CA . GLN A 1 100 ? 6.364 47.358 11.699 1.00 7.05 99 GLN A CA 1
ATOM 804 C C . GLN A 1 100 ? 7.186 48.201 10.730 1.00 6.72 99 GLN A C 1
ATOM 805 O O . GLN A 1 100 ? 8.416 48.094 10.658 1.00 8.84 99 GLN A O 1
ATOM 811 N N . THR A 1 101 ? 6.500 49.035 9.977 1.00 8.18 100 THR A N 1
ATOM 812 C CA . THR A 1 101 ? 7.113 49.738 8.874 1.00 7.81 100 THR A CA 1
ATOM 813 C C . THR A 1 101 ? 7.480 51.174 9.241 1.00 7.95 100 THR A C 1
ATOM 814 O O . THR A 1 101 ? 7.036 51.706 10.252 1.00 9.06 100 THR A O 1
ATOM 818 N N . PRO A 1 102 ? 8.252 51.844 8.375 1.00 8.09 101 PRO A N 1
ATOM 819 C CA . PRO A 1 102 ? 8.569 53.238 8.621 1.00 9.72 101 PRO A CA 1
ATOM 820 C C . PRO A 1 102 ? 7.373 54.152 8.804 1.00 11.17 101 PRO A C 1
ATOM 821 O O . PRO A 1 102 ? 7.484 55.165 9.498 1.00 16.91 101 PRO A O 1
ATOM 825 N N . ASP A 1 103 ? 6.253 53.842 8.169 1.00 11.15 102 ASP A N 1
ATOM 826 C CA . ASP A 1 103 ? 5.046 54.654 8.333 1.00 13.51 102 ASP A CA 1
ATOM 827 C C . ASP A 1 103 ? 4.197 54.233 9.547 1.00 13.72 102 ASP A C 1
ATOM 828 O O . ASP A 1 103 ? 3.148 54.814 9.793 1.00 18.11 102 ASP A O 1
ATOM 833 N N . GLY A 1 104 ? 4.694 53.268 10.330 1.00 11.10 103 GLY A N 1
ATOM 834 C CA . GLY A 1 104 ? 4.053 52.843 11.579 1.00 10.58 103 GLY A CA 1
ATOM 835 C C . GLY A 1 104 ? 2.982 51.781 11.417 1.00 11.39 103 GLY A C 1
ATOM 836 O O . GLY A 1 104 ? 2.244 51.482 12.357 1.00 15.47 103 GLY A O 1
ATOM 837 N N . ASN A 1 105 ? 2.862 51.204 10.230 1.00 10.46 104 ASN A N 1
ATOM 838 C CA . ASN A 1 105 ? 1.906 50.104 10.046 1.00 11.56 104 ASN A CA 1
ATOM 839 C C . ASN A 1 105 ? 2.542 48.780 10.434 1.00 10.47 104 ASN A C 1
ATOM 840 O O . ASN A 1 105 ? 3.748 48.713 10.613 1.00 12.23 104 ASN A O 1
ATOM 845 N N . GLN A 1 106 ? 1.748 47.720 10.574 1.00 11.13 105 GLN A N 1
ATOM 846 C CA . GLN A 1 106 ? 2.287 46.346 10.677 1.00 10.57 105 GLN A CA 1
ATOM 847 C C . GLN A 1 106 ? 1.803 45.570 9.449 1.00 12.91 105 GLN A C 1
ATOM 848 O O . GLN A 1 106 ? 0.600 45.596 9.145 1.00 17.56 105 GLN A O 1
ATOM 854 N N . VAL A 1 107 ? 2.755 44.950 8.730 1.00 8.40 106 VAL A N 1
ATOM 855 C CA . VAL A 1 107 ? 2.450 44.206 7.545 1.00 9.82 106 VAL A CA 1
ATOM 856 C C . VAL A 1 107 ? 2.992 42.817 7.651 1.00 6.87 106 VAL A C 1
ATOM 857 O O . VAL A 1 107 ? 3.989 42.561 8.326 1.00 6.57 106 VAL A O 1
ATOM 861 N N . ILE A 1 108 ? 2.277 41.913 7.018 1.00 6.79 107 ILE A N 1
ATOM 862 C CA . ILE A 1 108 ? 2.505 40.495 7.171 1.00 6.12 107 ILE A CA 1
ATOM 863 C C . ILE A 1 108 ? 2.751 39.884 5.807 1.00 5.63 107 ILE A C 1
ATOM 864 O O . ILE A 1 108 ? 2.006 40.137 4.859 1.00 6.68 107 ILE A O 1
ATOM 869 N N . ARG A 1 109 ? 3.795 39.066 5.696 1.00 5.61 108 ARG A N 1
ATOM 870 C CA . ARG A 1 109 ? 4.020 38.235 4.510 1.00 5.46 108 ARG A CA 1
ATOM 871 C C . ARG A 1 109 ? 4.148 36.787 4.955 1.00 5.18 108 ARG A C 1
ATOM 872 O O . ARG A 1 109 ? 4.661 36.499 6.047 1.00 5.81 108 ARG A O 1
ATOM 880 N N . ASP A 1 110 ? 3.689 35.887 4.096 1.00 5.36 109 ASP A N 1
ATOM 881 C CA . ASP A 1 110 ? 3.793 34.467 4.357 1.00 4.86 109 ASP A CA 1
ATOM 882 C C . ASP A 1 110 ? 4.052 33.718 3.071 1.00 5.32 109 ASP A C 1
ATOM 883 O O . ASP A 1 110 ? 3.821 34.197 1.951 1.00 5.62 109 ASP A O 1
ATOM 888 N N . LYS A 1 111 ? 4.574 32.506 3.251 1.00 4.93 110 LYS A N 1
ATOM 889 C CA . LYS A 1 111 ? 4.831 31.573 2.149 1.00 4.89 110 LYS A CA 1
ATOM 890 C C . LYS A 1 111 ? 4.548 30.167 2.631 1.00 5.08 110 LYS A C 1
ATOM 891 O O . LYS A 1 111 ? 4.631 29.879 3.837 1.00 6.41 110 LYS A O 1
ATOM 897 N N . ILE A 1 112 ? 4.232 29.284 1.685 1.00 5.12 111 ILE A N 1
ATOM 898 C CA . ILE A 1 112 ? 3.901 27.885 1.944 1.00 5.55 111 ILE A CA 1
ATOM 899 C C . ILE A 1 112 ? 4.929 27.012 1.252 1.00 5.06 111 ILE A C 1
ATOM 900 O O . ILE A 1 112 ? 5.207 27.216 0.063 1.00 5.61 111 ILE A O 1
ATOM 905 N N . ILE A 1 113 ? 5.469 26.033 1.980 1.00 5.88 112 ILE A N 1
ATOM 906 C CA . ILE A 1 113 ? 6.463 25.097 1.457 1.00 6.03 112 ILE A CA 1
ATOM 907 C C . ILE A 1 113 ? 5.966 23.690 1.714 1.00 5.87 112 ILE A C 1
ATOM 908 O O . ILE A 1 113 ? 5.674 23.339 2.872 1.00 6.67 1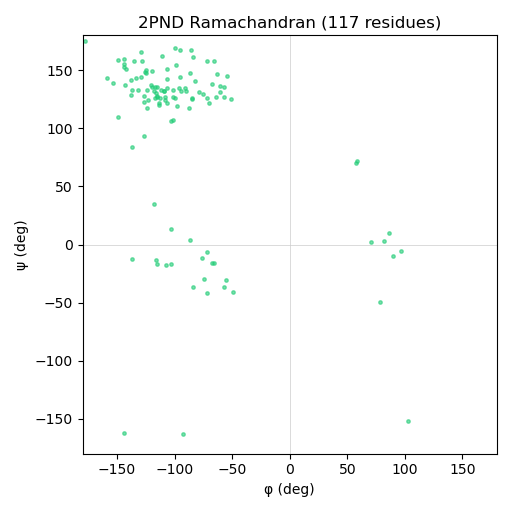12 ILE A O 1
ATOM 913 N N . GLU A 1 114 ? 5.914 22.843 0.684 1.00 5.57 113 GLU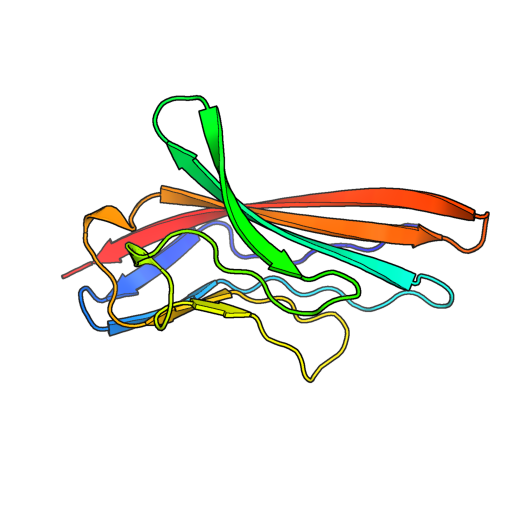 A N 1
ATOM 914 C CA . GLU A 1 114 ? 5.629 21.436 0.918 1.00 6.11 113 GLU A CA 1
ATOM 915 C C . GLU A 1 114 ? 6.887 20.715 1.413 1.00 6.10 113 GLU A C 1
ATOM 916 O O . GLU A 1 114 ? 7.941 20.813 0.787 1.00 7.88 113 GLU A O 1
ATOM 922 N N . LEU A 1 115 ? 6.764 19.950 2.491 1.00 5.79 114 LEU A N 1
ATOM 923 C CA . LEU A 1 115 ? 7.839 19.060 2.947 1.00 5.86 114 LEU A CA 1
ATOM 924 C C . LEU A 1 115 ? 7.428 17.623 2.672 1.00 5.99 114 LEU A C 1
ATOM 925 O O . LEU A 1 115 ? 6.375 17.170 3.104 1.00 6.89 114 LEU A O 1
ATOM 930 N N . ARG A 1 116 ? 8.282 16.927 1.937 1.00 6.39 115 ARG A N 1
ATOM 931 C CA . ARG A 1 116 ? 8.172 15.495 1.694 1.00 7.06 115 ARG A CA 1
ATOM 932 C C . ARG A 1 116 ? 9.255 14.786 2.524 1.00 6.28 115 ARG A C 1
ATOM 933 O O . ARG A 1 116 ? 10.313 15.362 2.825 1.00 7.54 115 ARG A O 1
ATOM 941 N N . VAL A 1 117 ? 8.966 13.550 2.914 1.00 6.98 116 VAL A N 1
ATOM 942 C CA . VAL A 1 117 ? 9.897 12.748 3.709 1.00 6.97 116 VAL A CA 1
ATOM 943 C C . VAL A 1 117 ? 10.158 11.448 2.967 1.00 7.90 116 VAL A C 1
ATOM 944 O O . VAL A 1 117 ? 9.221 10.702 2.698 1.00 10.09 116 VAL A O 1
ATOM 948 N N . ARG A 1 118 ? 11.416 11.230 2.587 1.00 7.49 117 ARG A N 1
ATOM 949 C CA . ARG A 1 118 ? 11.812 10.085 1.788 1.00 8.46 117 ARG A CA 1
ATOM 950 C C . ARG A 1 118 ? 12.571 9.087 2.649 1.00 7.70 117 ARG A C 1
ATOM 951 O O . ARG A 1 118 ? 13.378 9.447 3.469 1.00 12.17 117 ARG A O 1
ATOM 959 N N . LYS A 1 119 ? 12.359 7.817 2.419 1.00 8.66 118 LYS A N 1
ATOM 960 C CA . LYS A 1 119 ? 13.169 6.815 3.097 1.00 11.18 118 LYS A CA 1
ATOM 961 C C . LYS A 1 119 ? 14.436 6.532 2.326 1.00 13.13 118 LYS A C 1
ATOM 962 O O . LYS A 1 119 ? 15.382 5.994 2.880 1.00 21.81 118 LYS A O 1
#

Secondary structure (DSSP, 8-state):
-----B--SEEEEETTS-EEE--B-PPPTT-EEEEEEEEEEETTEEEEEEEEETTEEE--SGGGTTTEEE--SSTTB--EEESS--GGG-EEEEEEEEEE-TTS-EEEEEEEEEEEEE-

B-factor: mean 12.44, std 10.02, range [4.61, 83.25]

Sequence (119 aa):
GHPTLKTPESVTGTWKGDVKIQCIYDPLRGYRQVLVKWLVRHGSDSVTIFLRDSTGDHIQQAKYRGRLKVSHKVPGDVSLQINTLQMDDRNHYTCEVTWQTPDGNQVIRDKIIELRVRK

CATH classification: 2.60.40.10

Nearest PDB structures (foldseek):
  2pnd-assembly1_A  TM=1.008E+00  e=1.234E-23  Mus musculus
  8te6-assembly1_A  TM=9.887E-01  e=5.192E-20  Homo sapiens
  5iml-assembly1_A  TM=9.885E-01  e=4.923E-20  Homo sapiens
  8te5-assembly1_A  TM=9.956E-01  e=1.425E-19  Homo sapiens
  6x04-assembly1_F  TM=7.288E-01  e=1.360E-07  Vicugna pacos